Protein AF-A0A3M1L6G9-F1 (afdb_monomer_lite)

Secondary structure (DSSP, 8-state):
-----STTSSSSS-------PPPP----EEEE-SSEE---HHHHHHHHHTT--EEEEEEEEEEEETTTTEEEEESPPEESSPPPTTSEEEEEEEEP--

pLDDT: mean 86.14, std 16.33, range [42.88, 98.19]

Foldseek 3Di:
DDDPPPPPPPDPPPDDPDPPPPPDDDADEEEAEDQEDDQDPVNVVVCVVSVHQEYEYEQWEWDADPVVRDTDTHSGHDYPDDDDPSHDYHYDYHYDDD

Radius of gyration: 26.98 Å; chains: 1; bounding box: 77×58×39 Å

Structure (mmCIF, N/CA/C/O backbone):
data_AF-A0A3M1L6G9-F1
#
_entry.id   AF-A0A3M1L6G9-F1
#
loop_
_atom_site.group_PDB
_atom_site.id
_atom_site.type_symbol
_atom_site.label_atom_id
_atom_site.label_alt_id
_atom_site.label_comp_id
_atom_site.label_asym_id
_atom_site.label_entity_id
_atom_site.label_seq_id
_atom_site.pdbx_PDB_ins_code
_atom_site.Cartn_x
_atom_site.Cartn_y
_atom_site.Cartn_z
_atom_site.occupancy
_atom_site.B_iso_or_equiv
_atom_site.auth_seq_id
_atom_site.auth_comp_id
_atom_site.auth_asym_id
_atom_site.auth_atom_id
_atom_site.pdbx_PDB_model_num
ATOM 1 N N . MET A 1 1 ? -63.377 -45.428 -18.003 1.00 50.69 1 MET A N 1
ATOM 2 C CA . MET A 1 1 ? 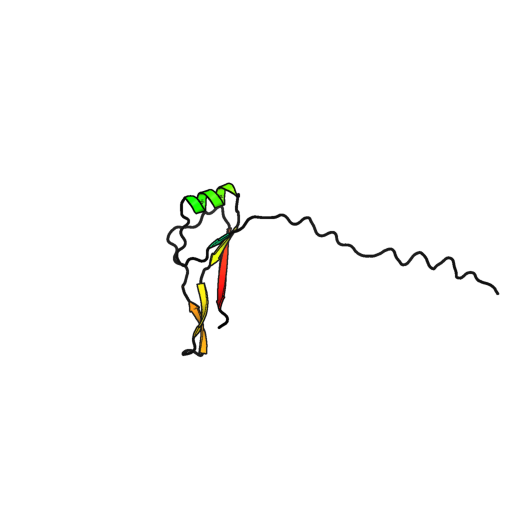-62.520 -44.439 -18.694 1.00 50.69 1 MET A CA 1
ATOM 3 C C . MET A 1 1 ? -63.036 -43.050 -18.356 1.00 50.69 1 MET A C 1
ATOM 5 O O . MET A 1 1 ? -64.114 -42.732 -18.835 1.00 50.69 1 MET A O 1
ATOM 9 N N . ARG A 1 2 ? -62.360 -42.282 -17.489 1.00 50.03 2 ARG A N 1
ATOM 10 C CA . ARG A 1 2 ? -62.408 -40.802 -17.421 1.00 50.03 2 ARG A CA 1
ATOM 11 C C . ARG A 1 2 ? -61.645 -40.299 -16.190 1.00 50.03 2 ARG A C 1
ATOM 13 O O . ARG A 1 2 ? -62.116 -40.413 -15.069 1.00 50.03 2 ARG A O 1
ATOM 20 N N . GLY A 1 3 ? -6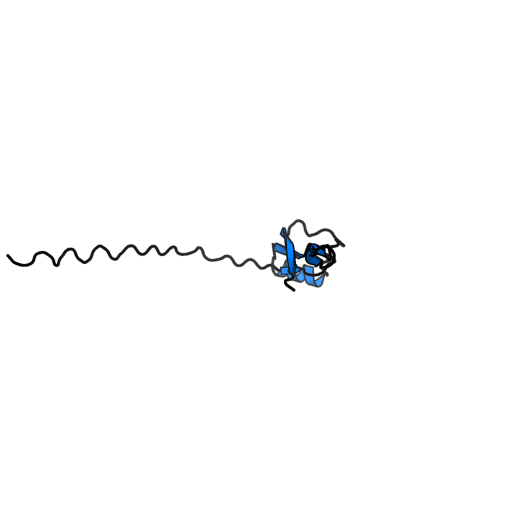0.458 -39.761 -16.470 1.00 54.03 3 GLY A N 1
ATOM 21 C CA . GLY A 1 3 ? -59.909 -38.557 -15.842 1.00 54.03 3 GLY A CA 1
ATOM 22 C C . GLY A 1 3 ? -59.670 -38.566 -14.335 1.00 54.03 3 GLY A C 1
ATOM 23 O O . GLY A 1 3 ? -60.341 -37.830 -13.629 1.00 54.03 3 GLY A O 1
ATOM 24 N N . TRP A 1 4 ? -58.656 -39.298 -13.864 1.00 42.88 4 TRP A N 1
ATOM 25 C CA . TRP A 1 4 ? -58.088 -39.141 -12.510 1.00 42.88 4 TRP A CA 1
ATOM 26 C C . TRP A 1 4 ? -56.682 -38.501 -12.511 1.00 42.88 4 TRP A C 1
ATOM 28 O O . TRP A 1 4 ? -55.944 -38.593 -11.538 1.00 42.88 4 TRP A O 1
ATOM 38 N N . TRP A 1 5 ? -56.303 -37.814 -13.594 1.00 47.38 5 TRP A N 1
ATOM 39 C CA . TRP A 1 5 ? -54.945 -37.276 -13.778 1.00 47.38 5 TRP A CA 1
ATOM 40 C C . TRP A 1 5 ? -54.738 -35.831 -13.285 1.00 47.38 5 TRP A C 1
ATOM 42 O O . TRP A 1 5 ? -53.621 -35.335 -13.341 1.00 47.38 5 TRP A O 1
ATOM 52 N N . VAL A 1 6 ? -55.773 -35.135 -12.796 1.00 50.31 6 VAL A N 1
ATOM 53 C CA . VAL A 1 6 ? -55.676 -33.684 -12.505 1.00 50.31 6 VAL A CA 1
ATOM 54 C C . VAL A 1 6 ? -55.116 -33.377 -11.104 1.00 50.31 6 VAL A C 1
ATOM 56 O O . VAL A 1 6 ? -54.694 -32.257 -10.846 1.00 50.31 6 VAL A O 1
ATOM 59 N N . VAL A 1 7 ? -55.045 -34.355 -10.193 1.00 51.94 7 VAL A N 1
ATOM 60 C CA . VAL A 1 7 ? -54.734 -34.078 -8.771 1.00 51.94 7 VAL A CA 1
ATOM 61 C C . VAL A 1 7 ? -53.231 -34.135 -8.436 1.00 51.94 7 VAL A C 1
ATOM 63 O O . VAL A 1 7 ? -52.817 -33.624 -7.403 1.00 51.94 7 VAL A O 1
ATOM 66 N N . TRP A 1 8 ? -52.377 -34.663 -9.319 1.00 47.69 8 TRP A N 1
ATOM 67 C CA . TRP A 1 8 ? -50.936 -34.826 -9.040 1.00 47.69 8 TRP A CA 1
ATOM 68 C C . TRP A 1 8 ? -50.025 -33.740 -9.642 1.00 47.69 8 TRP A C 1
ATOM 70 O O . TRP A 1 8 ? -48.806 -33.837 -9.544 1.00 47.69 8 TRP A O 1
ATOM 80 N N . GLY A 1 9 ? -50.586 -32.692 -10.254 1.00 46.97 9 GLY A N 1
ATOM 81 C CA . GLY A 1 9 ? -49.810 -31.646 -10.940 1.00 46.97 9 GLY A CA 1
ATOM 82 C C . GLY A 1 9 ? -49.245 -30.523 -10.056 1.00 46.97 9 GLY A C 1
ATOM 83 O O . GLY A 1 9 ? -48.546 -29.660 -10.573 1.00 46.97 9 GLY A O 1
ATOM 84 N N . LEU A 1 10 ? -49.535 -30.496 -8.750 1.00 51.06 10 LEU A N 1
ATOM 85 C CA . LEU A 1 10 ? -49.311 -29.317 -7.889 1.00 51.06 10 LEU A CA 1
ATOM 86 C C . LEU A 1 10 ? -48.287 -29.508 -6.755 1.00 51.06 10 LEU A C 1
ATOM 88 O O . LEU A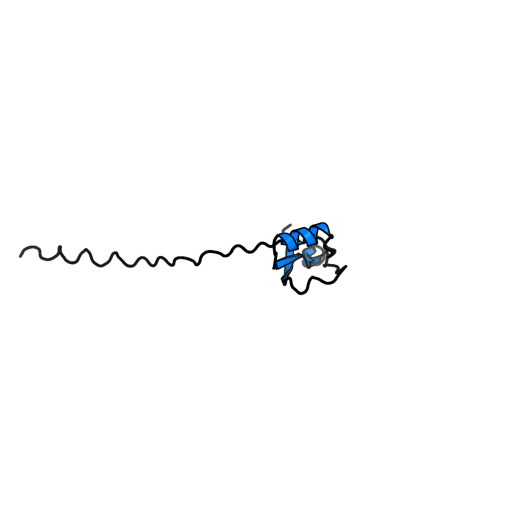 1 10 ? -48.326 -28.770 -5.777 1.00 51.06 10 LEU A O 1
ATOM 92 N N . VAL A 1 11 ? -47.367 -30.475 -6.846 1.00 55.12 11 VAL A N 1
ATOM 93 C CA . VAL A 1 11 ? -46.384 -30.720 -5.759 1.00 55.12 11 VAL A CA 1
ATOM 94 C C . VAL A 1 11 ? -44.918 -30.538 -6.188 1.00 55.12 11 VAL A C 1
ATOM 96 O O . VAL A 1 11 ? -44.031 -30.516 -5.344 1.00 55.12 11 VAL A O 1
ATOM 99 N N . VAL A 1 12 ? -44.620 -30.307 -7.472 1.00 57.22 12 VAL A N 1
ATOM 100 C CA . VAL A 1 12 ? -43.224 -30.289 -7.977 1.00 57.22 12 VAL A CA 1
ATOM 101 C C . VAL A 1 12 ? -42.692 -28.874 -8.272 1.00 57.22 12 VAL A C 1
ATOM 103 O O . VAL A 1 12 ? -41.784 -28.708 -9.071 1.00 57.22 12 VAL A O 1
ATOM 106 N N . TRP A 1 13 ? -43.240 -27.815 -7.671 1.00 55.41 13 TRP A N 1
ATOM 107 C CA . TRP A 1 13 ? -42.845 -26.419 -7.975 1.00 55.41 13 TRP A CA 1
ATOM 108 C C . TRP A 1 13 ? -42.412 -25.619 -6.730 1.00 55.41 13 TRP A C 1
ATOM 110 O O . TRP A 1 13 ? -42.564 -24.405 -6.681 1.00 55.41 13 TRP A O 1
ATOM 120 N N . GLY A 1 14 ? -41.900 -26.290 -5.693 1.00 57.50 14 GLY A N 1
ATOM 121 C CA . GLY A 1 14 ? -41.606 -25.645 -4.405 1.00 57.50 14 GLY A CA 1
ATOM 122 C C . GLY A 1 14 ? -40.136 -25.536 -4.006 1.00 57.50 14 GLY A C 1
ATOM 123 O O . GLY A 1 14 ? -39.860 -24.957 -2.964 1.00 57.50 14 GLY A O 1
ATOM 124 N N . TRP A 1 15 ? -39.192 -26.121 -4.748 1.00 56.41 15 TRP A N 1
ATOM 125 C CA . TRP A 1 15 ? -37.781 -26.180 -4.331 1.00 56.41 15 TRP A CA 1
ATOM 126 C C . TRP A 1 15 ? -36.911 -25.313 -5.239 1.00 56.41 15 TRP A C 1
ATOM 128 O O . TRP A 1 15 ? -36.032 -25.792 -5.951 1.00 56.41 15 TRP A O 1
ATOM 138 N N . GLY A 1 16 ? -37.185 -24.009 -5.229 1.00 67.81 16 GLY A N 1
ATOM 139 C CA . GLY A 1 16 ? -36.169 -23.031 -5.594 1.00 67.81 16 GLY A CA 1
ATOM 140 C C . GLY A 1 16 ? -35.204 -22.892 -4.421 1.00 67.81 16 GLY A C 1
ATOM 141 O O . GL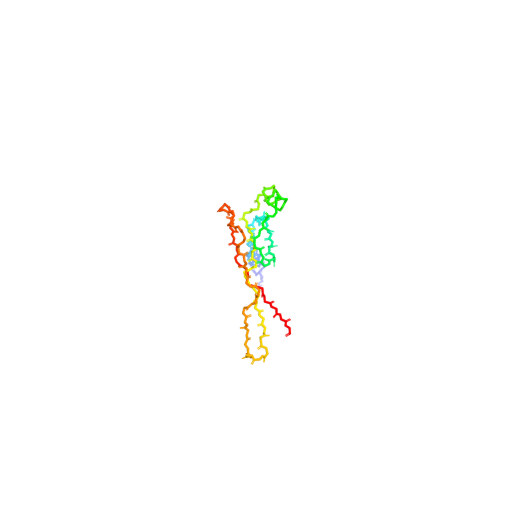Y A 1 16 ? -35.618 -22.489 -3.337 1.00 67.81 16 GLY A O 1
ATOM 142 N N . CYS A 1 17 ? -33.936 -23.248 -4.614 1.00 71.38 17 CYS A N 1
ATOM 143 C CA . CYS A 1 17 ? -32.899 -23.003 -3.617 1.00 71.38 17 CYS A CA 1
ATOM 144 C C . CYS A 1 17 ? -32.523 -21.516 -3.680 1.00 71.38 17 CYS A C 1
ATOM 146 O O . CYS A 1 17 ? -31.744 -21.104 -4.536 1.00 71.38 17 CYS A O 1
ATOM 148 N N . GLY A 1 18 ? -33.143 -20.698 -2.832 1.00 67.81 18 GLY A N 1
ATOM 149 C CA . GLY A 1 18 ? -32.703 -19.331 -2.581 1.00 67.81 18 GLY A CA 1
ATOM 150 C C . GLY A 1 18 ? -31.717 -19.353 -1.427 1.00 67.81 18 GLY A C 1
ATOM 151 O O . GLY A 1 18 ? -32.140 -19.363 -0.276 1.00 67.81 18 GLY A O 1
ATOM 152 N N . GLU A 1 19 ? -30.420 -19.420 -1.715 1.00 73.50 19 GLU A N 1
ATOM 153 C CA . GLU A 1 19 ? -29.419 -19.213 -0.671 1.00 73.50 19 GLU A CA 1
ATOM 154 C C . GLU A 1 19 ? -29.370 -17.710 -0.376 1.00 73.50 19 GLU A C 1
ATOM 156 O O . GLU A 1 19 ? -28.926 -16.909 -1.201 1.00 73.50 19 GLU A O 1
ATOM 161 N N . GLU A 1 20 ? -29.925 -17.312 0.768 1.00 72.06 20 GLU A N 1
ATOM 162 C CA . GLU A 1 20 ? -29.860 -15.934 1.241 1.00 72.06 20 GLU A CA 1
ATOM 163 C C . GLU A 1 20 ? -28.412 -15.671 1.662 1.00 72.06 20 GLU A C 1
ATOM 165 O O . GLU A 1 20 ? -27.938 -16.175 2.683 1.00 72.06 20 GLU A O 1
ATOM 170 N N . ALA A 1 21 ? -27.669 -14.963 0.806 1.00 75.56 21 ALA A N 1
ATOM 171 C CA . ALA A 1 21 ? -26.281 -14.631 1.087 1.00 75.56 21 ALA A CA 1
ATOM 172 C C . ALA A 1 21 ? -26.212 -13.885 2.431 1.00 75.56 21 ALA A C 1
ATOM 174 O O . ALA A 1 21 ? -27.008 -12.963 2.646 1.00 75.56 21 ALA A O 1
ATOM 175 N N . PRO A 1 22 ? -25.278 -14.250 3.332 1.00 79.81 22 PRO A N 1
ATOM 176 C CA . PRO A 1 22 ? -25.105 -13.539 4.587 1.00 79.81 22 PRO A CA 1
ATOM 177 C C . PRO A 1 22 ? -24.975 -12.034 4.327 1.00 79.81 22 PRO A C 1
ATOM 179 O O . PRO A 1 22 ? -24.337 -11.647 3.340 1.00 79.81 22 PRO A O 1
ATOM 182 N N . PRO A 1 23 ? -25.548 -11.175 5.187 1.00 79.31 23 PRO A N 1
ATOM 183 C CA . PRO A 1 23 ? -25.410 -9.737 5.029 1.00 79.31 23 PRO A CA 1
ATOM 184 C C . PRO A 1 23 ? -23.923 -9.380 4.971 1.00 79.31 23 PRO A C 1
ATOM 186 O O . PRO A 1 23 ? -23.159 -9.698 5.884 1.00 79.31 23 PRO A O 1
ATOM 189 N N . ALA A 1 24 ? -23.509 -8.747 3.872 1.00 79.62 24 ALA A N 1
ATOM 190 C CA . ALA A 1 24 ? -22.122 -8.361 3.673 1.00 79.62 24 ALA A CA 1
ATOM 191 C C . ALA A 1 24 ? -21.721 -7.338 4.744 1.00 79.62 24 ALA A C 1
ATOM 193 O O . ALA A 1 24 ? -22.285 -6.245 4.827 1.00 79.62 24 ALA A O 1
ATOM 194 N N . THR A 1 25 ? -20.736 -7.683 5.568 1.00 83.00 25 THR A N 1
ATOM 195 C CA . THR A 1 25 ? -20.128 -6.745 6.509 1.00 83.00 25 THR A CA 1
ATOM 196 C C . THR A 1 25 ? -19.223 -5.792 5.735 1.00 83.00 25 THR A C 1
ATOM 198 O O . THR A 1 25 ? -18.230 -6.214 5.142 1.00 83.00 25 THR A O 1
ATOM 201 N N . LEU A 1 26 ? -19.567 -4.504 5.715 1.00 86.56 26 LEU A N 1
ATOM 202 C CA . LEU A 1 26 ? -18.750 -3.479 5.067 1.00 86.56 26 LEU A CA 1
ATOM 203 C C . LEU A 1 26 ? -17.586 -3.089 5.983 1.00 86.56 26 LEU A C 1
ATOM 205 O O . LEU A 1 26 ? -17.781 -2.419 6.994 1.00 86.56 26 LEU A O 1
ATOM 209 N N . GLU A 1 27 ? -16.375 -3.491 5.607 1.00 89.38 27 GLU A N 1
ATOM 210 C CA . GLU A 1 27 ? -15.135 -3.077 6.267 1.00 89.38 27 GLU A CA 1
ATOM 211 C C . GLU A 1 27 ? -14.439 -1.987 5.436 1.00 89.38 27 GLU A C 1
ATOM 213 O O . GLU A 1 27 ? -13.979 -2.274 4.326 1.00 89.38 27 GLU A O 1
ATOM 218 N N . PRO A 1 28 ? -14.328 -0.740 5.934 1.00 94.12 28 PRO A N 1
ATOM 219 C CA . PRO A 1 28 ? -13.576 0.306 5.253 1.00 94.12 28 PRO A CA 1
ATOM 220 C C . PRO A 1 28 ? -12.106 -0.088 5.067 1.00 94.12 28 PRO A C 1
ATOM 222 O O . PRO A 1 28 ? -11.450 -0.564 5.996 1.00 94.12 28 PRO A O 1
ATOM 225 N N . ALA A 1 29 ? -11.576 0.156 3.870 1.00 96.00 29 ALA A N 1
ATOM 226 C CA . ALA A 1 29 ? -10.177 -0.067 3.532 1.00 96.00 29 ALA A CA 1
ATOM 227 C C . ALA A 1 29 ? -9.677 1.021 2.579 1.00 96.00 29 ALA A C 1
ATOM 229 O O . ALA A 1 29 ? -10.453 1.603 1.820 1.00 96.00 29 ALA A O 1
ATOM 230 N N . PHE A 1 30 ? -8.372 1.279 2.616 1.00 97.00 30 PHE A N 1
ATOM 231 C CA . PHE A 1 30 ? -7.719 2.295 1.790 1.00 97.00 30 PHE A CA 1
ATOM 232 C C . PHE A 1 30 ? -6.590 1.686 0.961 1.00 97.00 30 PHE A C 1
ATOM 234 O O . PHE A 1 30 ? -6.042 0.641 1.316 1.00 97.00 30 PHE A O 1
ATOM 241 N N . TYR A 1 31 ? -6.239 2.359 -0.136 1.00 97.25 31 TYR A N 1
ATOM 242 C CA . TYR A 1 31 ? -5.122 1.995 -1.003 1.00 97.25 31 TYR A CA 1
ATOM 243 C C . TYR A 1 31 ? -4.027 3.065 -0.956 1.00 97.25 31 TYR A C 1
ATOM 245 O O . TYR A 1 31 ? -4.247 4.220 -1.324 1.00 97.25 31 TYR A O 1
ATOM 253 N N . HIS A 1 32 ? -2.837 2.666 -0.519 1.00 96.81 32 HIS A N 1
ATOM 254 C CA . HIS A 1 32 ? -1.632 3.478 -0.507 1.00 96.81 32 HIS A CA 1
ATOM 255 C C . HIS A 1 32 ? -0.772 3.154 -1.737 1.00 96.81 32 HIS A C 1
ATOM 257 O O . HIS A 1 32 ? -0.085 2.132 -1.791 1.00 96.81 32 HIS A O 1
ATOM 263 N N . TRP A 1 33 ? -0.802 4.045 -2.728 1.00 95.88 33 TRP A N 1
ATOM 264 C CA . TRP A 1 33 ? -0.154 3.857 -4.032 1.00 95.88 33 TRP A CA 1
ATOM 265 C C . TRP A 1 33 ? 1.239 4.493 -4.147 1.00 95.88 33 TRP A C 1
ATOM 267 O O . TRP A 1 33 ? 1.931 4.282 -5.141 1.00 95.88 33 TRP A O 1
ATOM 277 N N . LYS A 1 34 ? 1.669 5.299 -3.172 1.00 94.94 34 LYS A N 1
ATOM 278 C CA . LYS A 1 34 ? 2.966 5.989 -3.235 1.00 94.94 34 LYS A CA 1
ATOM 279 C C . LYS A 1 34 ? 4.111 5.001 -2.998 1.00 94.94 34 LYS A C 1
ATOM 281 O O . LYS A 1 34 ? 3.960 4.048 -2.243 1.00 94.94 34 LYS A O 1
ATOM 286 N N . SER A 1 35 ? 5.263 5.259 -3.616 1.00 93.81 35 SER A N 1
ATOM 287 C CA . SER A 1 35 ? 6.467 4.423 -3.478 1.00 93.81 35 SER A CA 1
ATOM 288 C C . SER A 1 35 ? 7.105 4.503 -2.093 1.00 93.81 35 SER A C 1
ATOM 290 O O . SER A 1 35 ? 7.726 3.543 -1.675 1.00 93.81 35 SER A O 1
ATOM 292 N N . GLY A 1 36 ? 6.952 5.613 -1.369 1.00 95.69 36 GLY A N 1
ATOM 293 C CA . GLY A 1 36 ? 7.393 5.716 0.022 1.00 95.69 36 GLY A CA 1
ATOM 294 C C . GLY A 1 36 ? 6.237 5.437 0.973 1.00 95.69 36 GLY A C 1
ATOM 295 O O . GLY A 1 36 ? 5.249 6.170 0.936 1.00 95.69 36 GLY A O 1
ATOM 29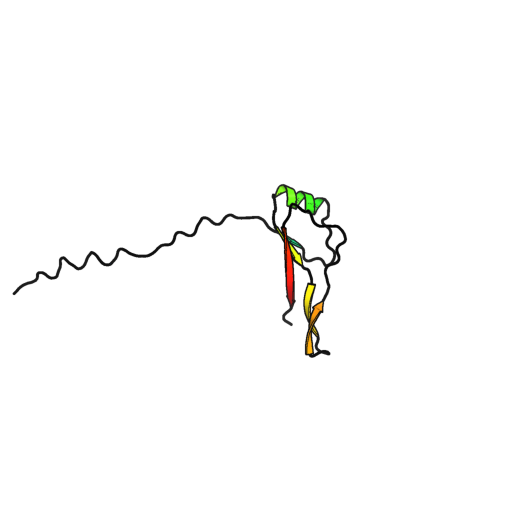6 N N . PHE A 1 37 ? 6.357 4.417 1.822 1.00 96.69 37 PHE A N 1
ATOM 297 C CA . PHE A 1 37 ? 5.398 4.166 2.893 1.00 96.69 37 PHE A CA 1
ATOM 298 C C . PHE A 1 37 ? 5.653 5.128 4.051 1.00 96.69 37 PHE A C 1
ATOM 300 O O . PHE A 1 37 ? 6.623 4.977 4.799 1.00 96.69 37 PHE A O 1
ATOM 307 N N . ARG A 1 38 ? 4.781 6.130 4.156 1.00 95.25 38 ARG A N 1
ATOM 308 C CA . ARG A 1 38 ? 4.664 7.038 5.294 1.00 95.25 38 ARG A CA 1
ATOM 309 C C . ARG A 1 38 ? 3.238 7.562 5.351 1.00 95.25 38 ARG A C 1
ATOM 311 O O . ARG A 1 38 ? 2.767 8.127 4.364 1.00 95.25 38 ARG A O 1
ATOM 318 N N . LEU A 1 39 ? 2.594 7.425 6.497 1.00 94.94 39 LEU A N 1
ATOM 319 C CA . LEU A 1 39 ? 1.288 7.992 6.778 1.00 94.94 39 LEU A CA 1
ATOM 320 C C . LEU A 1 39 ? 1.482 9.348 7.455 1.00 94.94 39 LEU A C 1
ATOM 322 O O . LEU A 1 39 ? 2.020 9.464 8.554 1.00 94.94 39 LEU A O 1
ATOM 326 N N . ALA A 1 40 ? 1.045 10.415 6.792 1.00 94.44 40 ALA A N 1
ATOM 327 C CA . ALA A 1 40 ? 1.007 11.727 7.417 1.00 94.44 40 ALA A CA 1
ATOM 328 C C . ALA A 1 40 ? 0.049 11.708 8.627 1.00 94.44 40 ALA A C 1
ATOM 330 O O . ALA A 1 40 ? -0.936 10.967 8.614 1.00 94.44 40 ALA A O 1
ATOM 331 N N . PRO A 1 41 ? 0.234 12.582 9.636 1.00 95.62 41 PRO A N 1
ATOM 332 C CA . PRO A 1 41 ? -0.632 12.606 10.819 1.00 95.62 41 PRO A CA 1
ATOM 333 C C . PRO A 1 41 ? -2.132 12.710 10.502 1.00 95.62 41 PRO A C 1
ATOM 335 O O . PRO A 1 41 ? -2.956 12.108 11.182 1.00 95.62 41 PRO A O 1
ATOM 338 N N . ALA A 1 42 ? -2.496 13.438 9.441 1.00 96.88 42 ALA A N 1
ATOM 339 C CA . ALA A 1 42 ? -3.880 13.535 8.980 1.00 96.88 42 ALA A CA 1
ATOM 340 C C . ALA A 1 42 ? -4.398 12.234 8.334 1.00 96.88 42 ALA A C 1
ATOM 342 O O . ALA A 1 42 ? -5.563 11.891 8.518 1.00 96.88 42 ALA A O 1
ATOM 343 N N . GLU A 1 43 ? -3.548 11.507 7.597 1.00 95.62 43 GLU A N 1
ATOM 344 C CA . GLU A 1 43 ? -3.889 10.203 7.013 1.00 95.62 43 GLU A CA 1
ATOM 345 C C . GLU A 1 43 ? -4.093 9.172 8.133 1.00 95.62 43 GLU A C 1
ATOM 347 O O . GLU A 1 43 ? -5.115 8.490 8.143 1.00 95.62 43 GLU A O 1
ATOM 352 N N . GLN A 1 44 ? -3.199 9.132 9.129 1.00 95.62 44 GLN A N 1
ATOM 353 C CA . GLN A 1 44 ? -3.345 8.273 10.310 1.00 95.62 44 GLN A CA 1
ATOM 354 C C . GLN A 1 44 ? -4.632 8.591 11.091 1.00 95.62 44 GLN A C 1
ATOM 356 O O . GLN A 1 44 ? -5.437 7.700 11.347 1.00 95.62 44 GLN A O 1
ATOM 361 N N . ALA A 1 45 ? -4.890 9.869 11.389 1.00 96.81 45 ALA A N 1
ATOM 362 C CA . ALA A 1 45 ? -6.095 10.274 12.114 1.00 96.81 45 ALA A CA 1
ATOM 363 C C . ALA A 1 45 ? -7.389 9.886 11.375 1.00 96.81 45 ALA A C 1
ATOM 365 O O . ALA A 1 45 ? -8.360 9.452 11.999 1.00 96.81 45 ALA A O 1
ATOM 366 N N . LEU A 1 46 ? -7.409 10.004 10.043 1.00 96.69 46 LEU A N 1
ATOM 367 C CA . LEU A 1 46 ? -8.539 9.565 9.225 1.00 96.69 46 LEU A CA 1
ATOM 368 C C . LEU A 1 46 ? -8.734 8.047 9.324 1.00 96.69 46 LEU A C 1
ATOM 370 O O . LEU A 1 46 ? -9.844 7.578 9.586 1.00 96.69 46 LEU A O 1
ATOM 374 N N . LEU A 1 47 ? -7.653 7.295 9.137 1.00 96.44 47 LEU A N 1
ATOM 375 C CA . LEU A 1 47 ? -7.620 5.839 9.205 1.00 96.44 47 LEU A CA 1
ATOM 376 C C . LEU A 1 47 ? -8.116 5.295 10.556 1.00 96.44 47 LEU A C 1
ATOM 378 O O . LEU A 1 47 ? -8.837 4.293 10.583 1.00 96.44 47 LEU A O 1
ATOM 382 N N . ASP A 1 48 ? -7.772 5.967 11.652 1.00 95.56 48 ASP A N 1
ATOM 383 C CA . ASP A 1 48 ? -8.207 5.627 13.009 1.00 95.56 48 ASP A CA 1
ATOM 384 C C . ASP A 1 48 ? -9.677 5.996 13.240 1.00 95.56 48 ASP A C 1
ATOM 386 O O . ASP A 1 48 ? -10.449 5.193 13.770 1.00 95.56 48 ASP A O 1
ATOM 390 N N . SER A 1 49 ? -10.104 7.178 12.774 1.00 96.56 49 SER A N 1
ATOM 391 C CA . SER A 1 49 ? -11.493 7.643 12.918 1.00 96.56 49 SER A CA 1
ATOM 392 C C . SER A 1 49 ? -12.503 6.711 12.240 1.00 96.56 49 SER A C 1
ATOM 394 O O . SER A 1 49 ? -13.613 6.517 12.736 1.00 96.56 49 SER A O 1
ATOM 396 N N . LEU A 1 50 ? -12.088 6.085 11.135 1.00 96.00 50 LEU A N 1
ATOM 397 C CA . LEU A 1 50 ? -12.882 5.135 10.362 1.00 96.00 50 LEU A CA 1
ATOM 398 C C . LEU A 1 50 ? -12.683 3.681 10.807 1.00 96.00 50 LEU A C 1
ATOM 400 O O . LEU A 1 50 ? -13.291 2.788 10.219 1.00 96.00 50 LEU A O 1
ATOM 404 N N . ARG A 1 51 ? -11.845 3.435 11.827 1.00 95.12 51 ARG A N 1
ATOM 405 C CA . ARG A 1 51 ? -11.505 2.095 12.336 1.00 95.12 51 ARG A CA 1
ATOM 406 C C . ARG A 1 51 ? -11.101 1.132 11.218 1.00 95.12 51 ARG A C 1
ATOM 408 O O . ARG A 1 51 ? -11.519 -0.025 11.187 1.00 95.12 51 ARG A O 1
ATOM 415 N N . VAL A 1 52 ? -10.323 1.633 10.263 1.00 96.31 52 VAL A N 1
ATOM 416 C CA . VAL A 1 52 ? -9.868 0.843 9.118 1.00 96.31 52 VAL A CA 1
ATOM 417 C C . VAL A 1 52 ? -8.922 -0.242 9.627 1.00 96.31 52 VAL A C 1
ATOM 419 O O . VAL A 1 52 ? -7.902 0.059 10.229 1.00 96.31 52 VAL A O 1
ATOM 422 N N . GLN A 1 53 ? -9.220 -1.507 9.357 1.00 95.56 53 GLN A N 1
ATOM 423 C CA . GLN A 1 53 ? -8.371 -2.624 9.801 1.00 95.56 53 GLN A CA 1
ATOM 424 C C . GLN A 1 53 ? -7.416 -3.108 8.707 1.00 95.56 53 GLN A C 1
ATOM 426 O O . GLN A 1 53 ? -6.488 -3.866 8.978 1.00 95.56 53 GLN A O 1
ATOM 431 N N . ARG A 1 54 ? -7.632 -2.674 7.459 1.00 96.38 54 ARG A N 1
ATOM 432 C CA . ARG A 1 54 ? -6.920 -3.170 6.280 1.00 96.38 54 ARG A CA 1
ATOM 433 C C . ARG A 1 54 ? -6.426 -2.022 5.413 1.00 96.38 54 ARG A C 1
ATOM 435 O O . ARG A 1 54 ? -7.212 -1.177 4.982 1.00 96.38 54 ARG A O 1
ATOM 442 N N . LEU A 1 55 ? -5.130 -2.023 5.126 1.00 97.44 55 LEU A N 1
ATOM 443 C CA . LEU A 1 55 ? -4.495 -1.078 4.220 1.00 97.44 55 LEU A CA 1
ATOM 444 C C . LEU A 1 55 ? -3.847 -1.850 3.072 1.00 97.44 55 LEU A C 1
ATOM 446 O O . LEU A 1 55 ? -2.949 -2.664 3.277 1.00 97.44 55 LEU A O 1
ATOM 450 N N . TYR A 1 56 ? -4.312 -1.590 1.856 1.00 98.00 56 TYR A N 1
ATOM 451 C CA . TYR A 1 56 ? -3.703 -2.117 0.645 1.00 98.00 56 TYR A CA 1
ATOM 452 C C . TYR A 1 56 ? -2.505 -1.243 0.299 1.00 98.00 56 TYR A C 1
ATOM 454 O O . TYR A 1 56 ? -2.664 -0.045 0.076 1.00 98.00 56 TYR A O 1
ATOM 462 N N . VAL A 1 57 ? -1.307 -1.814 0.262 1.00 97.94 57 VAL A N 1
ATOM 463 C CA . VAL A 1 57 ? -0.074 -1.057 0.018 1.00 97.94 57 VAL A CA 1
ATOM 464 C C . VAL A 1 57 ? 0.567 -1.560 -1.262 1.00 97.94 57 VAL A C 1
ATOM 466 O O . VAL A 1 57 ? 0.829 -2.752 -1.395 1.00 97.94 57 VAL A O 1
ATOM 469 N N . ARG A 1 58 ? 0.827 -0.658 -2.209 1.00 97.75 58 ARG A N 1
ATOM 470 C CA . ARG A 1 58 ? 1.545 -0.977 -3.447 1.00 97.75 58 ARG A CA 1
ATOM 471 C C . ARG A 1 58 ? 3.003 -1.304 -3.132 1.00 97.75 58 ARG A C 1
ATOM 473 O O . ARG A 1 58 ? 3.751 -0.422 -2.733 1.00 97.75 58 ARG A O 1
ATOM 480 N N . PHE A 1 59 ? 3.399 -2.561 -3.306 1.00 97.75 59 PHE A N 1
ATOM 481 C CA . PHE A 1 59 ? 4.764 -3.026 -3.048 1.00 97.75 59 PHE A CA 1
ATOM 482 C C . PHE A 1 59 ? 5.689 -2.782 -4.237 1.00 97.75 59 PHE A C 1
ATOM 484 O O . PHE A 1 59 ? 6.846 -2.436 -4.045 1.00 97.75 59 PHE A O 1
ATOM 491 N N . PHE A 1 60 ? 5.200 -2.992 -5.453 1.00 97.38 60 PHE A N 1
ATOM 492 C CA . PHE A 1 60 ? 5.897 -2.671 -6.694 1.00 97.38 60 PHE A CA 1
ATOM 493 C C . PHE A 1 60 ? 4.914 -2.751 -7.859 1.00 97.38 60 PHE A C 1
ATOM 495 O O . PHE A 1 60 ? 3.818 -3.314 -7.742 1.00 97.38 60 PHE A O 1
ATOM 502 N N . ASP A 1 61 ? 5.343 -2.210 -8.988 1.00 96.31 61 ASP A N 1
ATOM 503 C CA . ASP A 1 61 ? 4.637 -2.320 -10.256 1.00 96.31 61 ASP A CA 1
ATOM 504 C C . ASP A 1 61 ? 5.281 -3.425 -11.087 1.00 96.31 61 ASP A C 1
ATOM 506 O O . ASP A 1 61 ? 6.481 -3.651 -10.984 1.00 96.31 61 ASP A O 1
ATOM 510 N N . VAL A 1 62 ? 4.516 -4.113 -11.924 1.00 96.31 62 VAL A N 1
ATOM 511 C CA . VAL A 1 62 ? 5.052 -5.002 -12.956 1.00 96.31 62 VAL A CA 1
ATOM 512 C C . VAL A 1 62 ? 4.811 -4.364 -14.302 1.00 96.31 62 VAL A C 1
ATOM 514 O O . VAL A 1 62 ? 3.697 -3.933 -14.621 1.00 96.31 62 VAL A O 1
ATOM 517 N N . ASP A 1 63 ? 5.882 -4.326 -15.080 1.00 94.88 63 ASP A N 1
ATOM 518 C CA . ASP A 1 63 ? 5.924 -3.620 -16.337 1.00 94.88 63 ASP A CA 1
ATOM 519 C C . ASP A 1 63 ? 6.756 -4.353 -17.395 1.00 94.88 63 ASP A C 1
ATOM 521 O O . ASP A 1 63 ? 7.721 -5.030 -17.062 1.00 94.88 63 ASP A O 1
ATOM 525 N N . TRP A 1 64 ? 6.402 -4.222 -18.672 1.00 95.19 64 TRP A N 1
ATOM 526 C CA . TRP A 1 64 ? 7.108 -4.878 -19.769 1.00 95.19 64 TRP A CA 1
ATOM 527 C C . TRP A 1 64 ? 8.411 -4.150 -20.128 1.00 95.19 64 TRP A C 1
ATOM 529 O O . TRP A 1 64 ? 8.388 -3.005 -20.591 1.00 95.19 64 TRP A O 1
ATOM 539 N N . ASP A 1 65 ? 9.554 -4.828 -19.988 1.00 94.31 65 ASP A N 1
ATOM 540 C CA . ASP A 1 65 ? 10.842 -4.348 -20.494 1.00 94.31 65 ASP A CA 1
ATOM 541 C C . ASP A 1 65 ? 11.050 -4.840 -21.933 1.00 94.31 65 ASP A C 1
ATOM 543 O O . ASP A 1 65 ? 11.369 -6.003 -22.179 1.00 94.31 65 ASP A O 1
ATOM 547 N N . ALA A 1 66 ? 10.919 -3.937 -22.907 1.00 93.31 66 ALA A N 1
ATOM 548 C CA . ALA A 1 66 ? 11.077 -4.268 -24.324 1.00 93.31 66 ALA A CA 1
ATOM 549 C C . ALA A 1 66 ? 12.501 -4.707 -24.719 1.00 93.31 66 ALA A C 1
ATOM 551 O O . ALA A 1 66 ? 12.664 -5.384 -25.731 1.00 93.31 66 ALA A O 1
ATOM 552 N N . ARG A 1 67 ? 13.536 -4.329 -23.956 1.00 94.69 67 ARG A N 1
ATOM 553 C CA . ARG A 1 67 ? 14.927 -4.729 -24.232 1.00 94.69 67 ARG A CA 1
ATOM 554 C C . ARG A 1 67 ? 15.190 -6.153 -23.767 1.00 94.69 67 ARG A C 1
ATOM 556 O O . ARG A 1 67 ? 15.951 -6.869 -24.410 1.00 94.69 67 ARG A O 1
ATOM 563 N N . ARG A 1 68 ? 14.583 -6.537 -22.643 1.00 93.38 68 ARG A N 1
ATOM 564 C CA . ARG A 1 68 ? 14.709 -7.876 -22.053 1.00 93.38 68 ARG A CA 1
ATOM 565 C C . ARG A 1 68 ? 13.662 -8.855 -22.589 1.00 93.38 68 ARG A C 1
ATOM 567 O O . ARG A 1 68 ? 13.899 -10.055 -22.560 1.00 93.38 68 ARG A O 1
ATOM 574 N N . GLY A 1 69 ? 12.543 -8.348 -23.109 1.00 95.25 69 GLY A N 1
ATOM 575 C CA . GLY A 1 69 ? 11.430 -9.155 -23.606 1.00 95.25 69 GLY A CA 1
ATOM 576 C C . GLY A 1 69 ? 10.656 -9.864 -22.492 1.00 95.25 69 GLY A C 1
ATOM 577 O O . GLY A 1 69 ? 10.156 -10.963 -22.716 1.00 95.25 69 GLY A O 1
ATOM 578 N N . GLU A 1 70 ? 10.592 -9.273 -21.296 1.00 95.75 70 GLU A N 1
ATOM 579 C CA . GLU A 1 70 ? 9.973 -9.886 -20.116 1.00 95.75 70 GLU A CA 1
ATOM 580 C C . GLU A 1 70 ? 9.336 -8.835 -19.182 1.00 95.75 70 GLU A C 1
ATOM 582 O O . GLU A 1 70 ? 9.748 -7.669 -19.197 1.00 95.75 70 GLU A O 1
ATOM 587 N N . PRO A 1 71 ? 8.340 -9.216 -18.355 1.00 95.50 71 PRO A N 1
ATOM 588 C CA . PRO A 1 71 ? 7.822 -8.351 -17.305 1.00 95.50 71 PRO A CA 1
ATOM 589 C C . PRO A 1 71 ? 8.831 -8.231 -16.156 1.00 95.50 71 PRO A C 1
ATOM 591 O O . PRO A 1 71 ? 9.358 -9.230 -15.666 1.00 95.50 71 PRO A O 1
ATOM 594 N N . VAL A 1 72 ? 9.066 -7.010 -15.687 1.00 96.06 72 VAL A N 1
ATOM 595 C CA . VAL A 1 72 ? 10.021 -6.690 -14.623 1.00 96.06 72 VAL A CA 1
ATOM 596 C C . VAL A 1 72 ? 9.357 -5.866 -13.515 1.00 96.06 72 VAL A C 1
ATOM 598 O O . VAL A 1 72 ? 8.475 -5.050 -13.801 1.00 96.06 72 VAL A O 1
ATOM 601 N N . PRO A 1 73 ? 9.762 -6.054 -12.246 1.00 96.06 73 PRO A N 1
ATOM 602 C CA . PRO A 1 73 ? 9.308 -5.207 -11.156 1.00 96.06 73 PRO A CA 1
ATOM 603 C C . PRO A 1 73 ? 9.893 -3.793 -11.283 1.00 96.06 73 PRO A C 1
ATOM 605 O O . PRO A 1 73 ? 11.066 -3.617 -11.609 1.00 96.06 73 PRO A O 1
ATOM 608 N N . GLN A 1 74 ? 9.077 -2.788 -10.986 1.00 94.75 74 GLN A N 1
ATOM 609 C CA . GLN A 1 74 ? 9.402 -1.368 -11.046 1.00 94.75 74 GLN A CA 1
ATOM 610 C C . GLN A 1 74 ? 8.924 -0.655 -9.782 1.00 94.75 74 GLN A C 1
ATOM 612 O O . GLN A 1 74 ? 7.976 -1.089 -9.126 1.00 94.75 74 GLN A O 1
ATOM 617 N N . ALA A 1 75 ? 9.577 0.463 -9.457 1.00 95.00 75 ALA A N 1
ATOM 618 C CA . ALA A 1 75 ? 9.207 1.343 -8.346 1.00 95.00 75 ALA A CA 1
ATOM 619 C C . ALA A 1 75 ? 8.890 0.586 -7.033 1.00 95.00 75 ALA A C 1
ATOM 621 O O . ALA A 1 75 ? 7.754 0.686 -6.542 1.00 95.00 75 ALA A O 1
ATOM 622 N N . PRO A 1 76 ? 9.857 -0.187 -6.492 1.00 97.06 76 PRO A N 1
ATOM 623 C CA . PRO A 1 76 ? 9.669 -0.918 -5.246 1.00 97.06 76 PRO A CA 1
ATOM 624 C C . PRO A 1 76 ? 9.315 0.031 -4.099 1.00 97.06 76 PRO A C 1
ATOM 626 O O . PRO A 1 76 ? 9.730 1.190 -4.078 1.00 97.06 76 PRO A O 1
ATOM 629 N N . LEU A 1 77 ? 8.539 -0.478 -3.149 1.00 97.88 77 LEU A N 1
ATOM 630 C CA . LEU A 1 77 ? 8.143 0.243 -1.955 1.00 97.88 77 LEU A CA 1
ATOM 631 C C . LEU A 1 77 ? 9.350 0.469 -1.045 1.00 97.88 77 LEU A C 1
ATOM 633 O O . LEU A 1 77 ? 10.071 -0.462 -0.684 1.00 97.88 77 LEU A O 1
ATOM 637 N N . GLU A 1 78 ? 9.509 1.711 -0.622 1.00 97.38 78 GLU A N 1
ATOM 638 C CA . GLU A 1 78 ? 10.485 2.152 0.356 1.00 97.38 78 GLU A CA 1
ATOM 639 C C . GLU A 1 78 ? 9.785 2.382 1.695 1.00 97.38 78 GLU A C 1
ATOM 641 O O . GLU A 1 78 ? 8.878 3.208 1.814 1.00 97.38 78 GLU A O 1
ATOM 646 N N . TRP A 1 79 ? 10.210 1.659 2.726 1.00 95.81 79 TRP A N 1
ATOM 647 C CA . TRP A 1 79 ? 9.691 1.833 4.079 1.00 95.81 79 TRP A CA 1
ATOM 648 C C . TRP A 1 79 ? 10.375 3.021 4.744 1.00 95.81 79 TRP A C 1
ATOM 650 O O . TRP A 1 79 ? 11.548 2.941 5.108 1.00 95.81 79 TRP A O 1
ATOM 660 N N . ALA A 1 80 ? 9.649 4.125 4.911 1.00 93.69 80 ALA A N 1
ATOM 661 C CA . ALA A 1 80 ? 10.165 5.275 5.645 1.00 93.69 80 ALA A CA 1
ATOM 662 C C . ALA A 1 80 ? 9.852 5.199 7.149 1.00 93.69 80 ALA A C 1
ATOM 664 O O . ALA A 1 80 ? 10.514 5.857 7.949 1.00 93.69 80 ALA A O 1
ATOM 665 N N . GLU A 1 81 ? 8.854 4.399 7.518 1.00 91.69 81 GLU A N 1
ATOM 666 C CA . GLU A 1 81 ? 8.454 4.077 8.884 1.00 91.69 81 GLU A CA 1
ATOM 667 C C . GLU A 1 81 ? 7.825 2.672 8.920 1.00 91.69 81 GLU A C 1
ATOM 669 O O . GLU A 1 81 ? 7.350 2.191 7.883 1.00 91.69 81 GLU A O 1
ATOM 674 N N . PRO A 1 82 ? 7.848 1.976 10.070 1.00 91.38 82 PRO A N 1
ATOM 675 C CA . PRO A 1 82 ? 7.165 0.695 10.201 1.00 91.38 82 PRO A CA 1
ATOM 676 C C . PRO A 1 82 ? 5.639 0.882 10.149 1.00 91.38 82 PRO A C 1
ATOM 678 O O . PRO A 1 82 ? 5.132 1.897 10.631 1.00 91.38 82 PRO A O 1
ATOM 681 N N . PRO A 1 83 ? 4.890 -0.089 9.600 1.00 90.94 83 PRO A N 1
ATOM 682 C CA . PRO A 1 83 ? 3.436 -0.048 9.631 1.00 90.94 83 PRO A CA 1
ATOM 683 C C . PRO A 1 83 ? 2.895 -0.245 11.053 1.00 90.94 83 PRO A C 1
ATOM 685 O O . PRO A 1 83 ? 3.537 -0.858 11.906 1.00 90.94 83 PRO A O 1
ATOM 688 N N . ASP A 1 84 ? 1.677 0.246 11.267 1.00 91.31 84 ASP A N 1
ATOM 689 C CA . ASP A 1 84 ? 0.877 0.009 12.468 1.00 91.31 84 ASP A CA 1
ATOM 690 C C . ASP A 1 84 ? 0.620 -1.505 12.658 1.00 91.31 84 ASP A C 1
ATOM 692 O O . ASP A 1 84 ? 0.031 -2.126 11.766 1.00 91.31 84 ASP A O 1
ATOM 696 N N . PRO A 1 85 ? 1.059 -2.120 13.775 1.00 90.56 85 PRO A N 1
ATOM 697 C CA . PRO A 1 85 ? 0.914 -3.558 14.002 1.00 90.56 85 PRO A CA 1
ATOM 698 C C . PRO A 1 85 ? -0.543 -4.006 14.163 1.00 90.56 85 PRO A C 1
ATOM 700 O O . PRO A 1 85 ? -0.839 -5.176 13.918 1.00 90.56 85 PRO A O 1
ATOM 703 N N . ASP A 1 86 ? -1.451 -3.097 14.529 1.00 91.69 86 ASP A N 1
ATOM 704 C CA . ASP A 1 86 ? -2.876 -3.399 14.700 1.00 91.69 86 ASP A CA 1
ATOM 705 C C . ASP A 1 86 ? -3.639 -3.364 13.365 1.00 91.69 86 ASP A C 1
ATOM 707 O O . ASP A 1 86 ? -4.841 -3.644 13.303 1.00 91.69 86 ASP A O 1
ATOM 711 N N . ARG A 1 87 ? -2.943 -3.045 12.265 1.00 94.12 87 ARG A N 1
ATOM 712 C CA . ARG A 1 87 ? -3.519 -2.902 10.931 1.00 94.12 87 ARG A CA 1
ATOM 713 C C . ARG A 1 87 ? -2.916 -3.896 9.953 1.00 94.12 87 ARG A C 1
ATOM 715 O O . ARG A 1 87 ? -1.712 -3.936 9.714 1.00 94.12 87 ARG A O 1
ATOM 722 N N . ALA A 1 88 ? -3.779 -4.661 9.295 1.00 96.62 88 ALA A N 1
ATOM 723 C CA . ALA A 1 88 ? -3.355 -5.603 8.276 1.00 96.62 88 ALA A CA 1
ATOM 724 C C . ALA A 1 88 ? -2.851 -4.857 7.032 1.00 96.62 88 ALA A C 1
ATOM 726 O O . ALA A 1 88 ? -3.624 -4.197 6.327 1.00 96.62 88 ALA A O 1
ATOM 727 N N . ILE A 1 89 ? -1.561 -5.008 6.737 1.00 97.06 89 ILE A N 1
ATOM 728 C CA . ILE A 1 89 ? -0.982 -4.602 5.458 1.00 97.06 89 ILE A CA 1
ATOM 729 C C . ILE A 1 89 ? -1.232 -5.706 4.437 1.00 97.06 89 ILE A C 1
ATOM 731 O O . ILE A 1 89 ? -0.744 -6.827 4.580 1.00 97.06 89 ILE A O 1
ATOM 735 N N . VAL A 1 90 ? -1.973 -5.374 3.384 1.00 97.56 90 VAL A N 1
ATOM 736 C CA . VAL A 1 90 ? -2.177 -6.264 2.241 1.00 97.56 90 VAL A CA 1
ATOM 737 C C . VAL A 1 90 ? -1.246 -5.817 1.116 1.00 97.56 90 VAL A C 1
ATOM 739 O O . VAL A 1 90 ? -1.442 -4.721 0.581 1.00 97.56 90 VAL A O 1
ATOM 742 N N . PRO A 1 91 ? -0.226 -6.617 0.756 1.00 97.50 91 PRO A N 1
ATOM 743 C CA . PRO A 1 91 ? 0.689 -6.258 -0.315 1.00 97.50 91 PRO A CA 1
ATOM 744 C C . PRO A 1 91 ? -0.039 -6.280 -1.660 1.00 97.50 91 PRO A C 1
ATOM 746 O O . PRO A 1 91 ? -0.774 -7.216 -1.974 1.00 97.50 91 PRO A O 1
ATOM 749 N N . VAL A 1 92 ? 0.186 -5.248 -2.468 1.00 98.19 92 VAL A N 1
ATOM 750 C CA . VAL A 1 92 ? -0.386 -5.103 -3.807 1.00 98.19 92 VAL A CA 1
ATOM 751 C C . VAL A 1 92 ? 0.733 -5.047 -4.833 1.00 98.19 92 VAL A C 1
ATOM 753 O O . VAL A 1 92 ? 1.665 -4.254 -4.708 1.00 98.19 92 VAL A O 1
ATOM 756 N N . VAL A 1 93 ? 0.599 -5.862 -5.875 1.00 97.56 93 VAL A N 1
ATOM 757 C CA . VAL A 1 93 ? 1.397 -5.770 -7.098 1.00 97.56 93 VAL A CA 1
ATOM 758 C C . VAL A 1 93 ? 0.543 -5.076 -8.149 1.00 97.56 93 VAL A C 1
ATOM 760 O O . VAL A 1 93 ? -0.531 -5.569 -8.496 1.00 97.56 93 V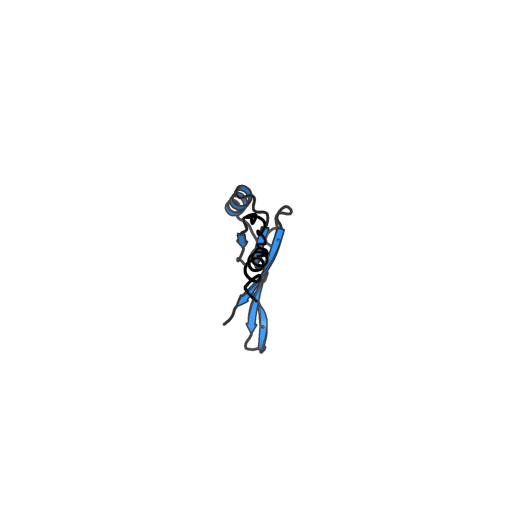AL A O 1
ATOM 763 N N . PHE A 1 94 ? 0.986 -3.920 -8.633 1.00 96.00 94 PHE A N 1
ATOM 764 C CA . PHE A 1 94 ? 0.250 -3.169 -9.647 1.00 96.00 94 PHE A CA 1
ATOM 765 C C . PHE A 1 94 ? 0.693 -3.598 -11.048 1.00 96.00 94 PHE A C 1
ATOM 767 O O . PHE A 1 94 ? 1.870 -3.525 -11.380 1.00 96.00 94 PHE A O 1
ATOM 774 N N . LEU A 1 95 ? -0.238 -4.060 -11.881 1.00 94.88 95 LEU A N 1
ATOM 775 C CA . LEU A 1 95 ? 0.065 -4.517 -13.239 1.00 94.88 95 LEU A CA 1
ATOM 776 C C . LEU A 1 95 ? -0.250 -3.405 -14.243 1.00 94.88 95 LEU A C 1
ATOM 778 O O . LEU A 1 95 ? -1.395 -2.959 -14.323 1.00 94.88 95 LEU A O 1
ATOM 782 N N . THR A 1 96 ? 0.739 -2.993 -15.039 1.00 85.88 96 THR A N 1
ATOM 783 C CA . THR A 1 96 ? 0.512 -2.056 -16.149 1.00 85.88 96 THR A CA 1
ATOM 784 C C . THR A 1 96 ? 0.348 -2.833 -17.450 1.00 85.88 96 THR A C 1
ATOM 786 O O . THR A 1 96 ? 1.232 -3.600 -17.822 1.00 85.88 96 THR A O 1
ATOM 789 N N . ASN A 1 97 ? -0.761 -2.619 -18.160 1.00 83.69 97 ASN A N 1
ATOM 790 C CA . ASN A 1 97 ? -0.951 -3.136 -19.514 1.00 83.69 97 ASN A CA 1
ATOM 791 C C . ASN A 1 97 ? -0.755 -1.987 -20.506 1.00 83.69 97 ASN A C 1
ATOM 793 O O . ASN A 1 97 ? -1.546 -1.043 -20.510 1.00 83.69 97 ASN A O 1
ATOM 797 N N . ARG A 1 98 ? 0.328 -2.041 -21.276 1.00 71.38 98 ARG A N 1
ATOM 798 C CA . ARG A 1 98 ? 0.762 -0.995 -22.207 1.00 71.38 98 ARG A CA 1
ATOM 799 C C . ARG A 1 98 ? 0.980 -1.566 -23.597 1.00 71.38 98 ARG A C 1
ATOM 801 O O . ARG A 1 98 ? 1.383 -2.746 -23.675 1.00 71.38 98 ARG A O 1
#

Sequence (98 aa):
MRGWWVVWGLVVWGWGCGEEAPPATLEPAFYHWKSGFRLAPAEQALLDSLRVQRLYVRFFDVDWDARRGEPVPQAPLEWAEPPDPDRAIVPVVFLTNR